Protein AF-A0A6B3RNY1-F1 (afdb_monomer)

Foldseek 3Di:
DDDVVVVVVVVVVVVVVVVVVPPDPDDPVVVVVVPDDPDPDDDDDDVVVVQVVCVVVLNHPVSPPPVVVVVVVVVVVVVVVVVD

Radius of gyration: 22.54 Å; Cα contacts (8 Å, |Δi|>4): 13; chains: 1; bounding box: 48×30×59 Å

Structure (mmCIF, N/CA/C/O backbone):
data_AF-A0A6B3RNY1-F1
#
_entry.id   AF-A0A6B3RNY1-F1
#
loop_
_atom_site.group_PDB
_atom_site.id
_atom_site.type_symbol
_atom_site.label_atom_id
_atom_site.label_alt_id
_atom_site.label_comp_id
_atom_site.label_asym_id
_atom_site.label_entity_id
_atom_site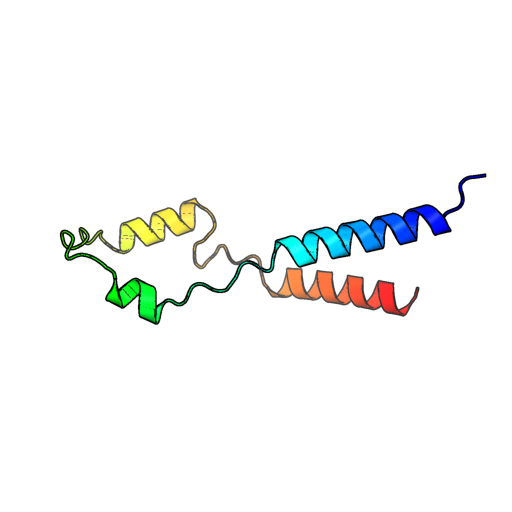.label_seq_id
_atom_site.pdbx_PDB_ins_code
_atom_site.Cartn_x
_atom_site.Cartn_y
_atom_site.Cartn_z
_atom_site.occupancy
_atom_site.B_iso_or_equiv
_atom_site.auth_seq_id
_atom_site.auth_comp_id
_atom_site.auth_asym_id
_atom_site.auth_atom_id
_atom_site.pdbx_PDB_model_num
ATOM 1 N N . MET A 1 1 ? 36.733 4.685 -28.920 1.00 42.25 1 MET A N 1
ATOM 2 C CA . MET A 1 1 ? 36.065 3.381 -29.131 1.00 42.25 1 MET A CA 1
ATOM 3 C C . MET A 1 1 ? 35.414 2.945 -27.820 1.00 42.25 1 MET A C 1
ATOM 5 O O . MET A 1 1 ? 36.074 2.349 -26.983 1.00 42.25 1 MET A O 1
ATOM 9 N N . HIS A 1 2 ? 34.145 3.296 -27.588 1.00 48.78 2 HIS A N 1
ATOM 10 C CA . HIS A 1 2 ? 33.394 2.768 -26.444 1.00 48.78 2 HIS A CA 1
ATOM 11 C C . HIS A 1 2 ? 32.864 1.384 -26.816 1.00 48.78 2 HIS A C 1
ATOM 13 O O . HIS A 1 2 ? 32.033 1.270 -27.710 1.00 48.78 2 HIS A O 1
ATOM 19 N N . HIS A 1 3 ? 33.366 0.327 -26.173 1.00 48.56 3 HIS A N 1
ATOM 20 C CA . HIS A 1 3 ? 32.875 -1.032 -26.392 1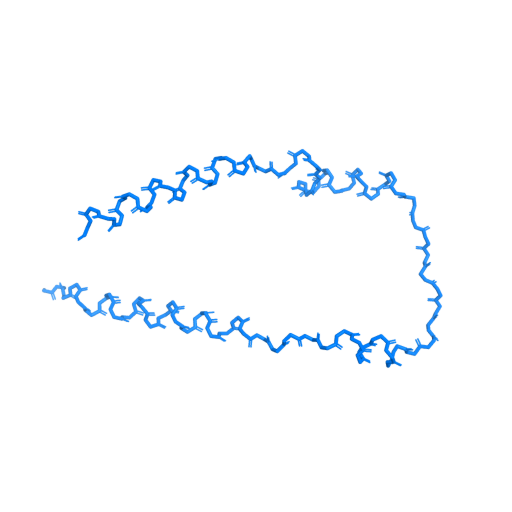.00 48.56 3 HIS A CA 1
ATOM 21 C C . HIS A 1 3 ? 31.544 -1.243 -25.638 1.00 48.56 3 HIS A C 1
ATOM 23 O O . HIS A 1 3 ? 31.559 -1.417 -24.417 1.00 48.56 3 HIS A O 1
ATOM 29 N N . PRO A 1 4 ? 30.383 -1.308 -26.324 1.00 57.25 4 PRO A N 1
ATOM 30 C CA . PRO A 1 4 ? 29.065 -1.423 -25.680 1.00 57.25 4 PRO A CA 1
ATOM 31 C C . PRO A 1 4 ? 28.866 -2.762 -24.949 1.00 57.25 4 PRO A C 1
ATOM 33 O O . PRO A 1 4 ? 27.958 -2.922 -24.136 1.00 57.25 4 PRO A O 1
ATOM 36 N N . ARG A 1 5 ? 29.733 -3.743 -25.222 1.00 57.22 5 ARG A N 1
ATOM 37 C CA . ARG A 1 5 ? 29.674 -5.093 -24.651 1.00 57.22 5 ARG A CA 1
ATOM 38 C C . ARG A 1 5 ? 30.148 -5.149 -23.194 1.00 57.22 5 ARG A C 1
ATOM 40 O O . ARG A 1 5 ? 29.641 -5.979 -22.445 1.00 57.22 5 ARG A O 1
ATOM 47 N N . LEU A 1 6 ? 31.061 -4.261 -22.780 1.00 59.00 6 LEU A N 1
ATOM 48 C CA . LEU A 1 6 ? 31.521 -4.188 -21.385 1.00 59.00 6 LEU A CA 1
ATOM 49 C C . LEU A 1 6 ? 30.433 -3.598 -20.473 1.00 59.00 6 LEU A C 1
ATOM 51 O O . LEU A 1 6 ? 30.163 -4.130 -19.399 1.00 59.00 6 LEU A O 1
ATOM 55 N N . SER A 1 7 ? 29.746 -2.560 -20.958 1.00 63.06 7 SER A N 1
ATOM 56 C CA . SER A 1 7 ? 28.645 -1.892 -20.253 1.00 63.06 7 SER A CA 1
ATOM 57 C C . SER A 1 7 ? 27.465 -2.835 -19.980 1.00 63.06 7 SER A C 1
ATOM 59 O O . SER A 1 7 ? 26.941 -2.858 -18.868 1.00 63.06 7 SER A O 1
ATOM 61 N N . ARG A 1 8 ? 27.101 -3.696 -20.945 1.00 70.25 8 ARG A N 1
ATOM 62 C CA . ARG A 1 8 ? 26.015 -4.679 -20.770 1.00 70.25 8 ARG A CA 1
ATOM 63 C C . ARG A 1 8 ? 26.328 -5.744 -19.714 1.00 70.25 8 ARG A C 1
ATOM 65 O O . ARG A 1 8 ? 25.442 -6.110 -18.949 1.00 70.25 8 ARG A O 1
ATOM 72 N N . ARG A 1 9 ? 27.575 -6.227 -19.645 1.00 76.44 9 ARG A N 1
ATOM 73 C CA . ARG A 1 9 ? 27.993 -7.227 -18.642 1.00 76.44 9 ARG A CA 1
ATOM 74 C C . ARG A 1 9 ? 28.027 -6.641 -17.230 1.00 76.44 9 ARG A C 1
ATOM 76 O O . ARG A 1 9 ? 27.555 -7.293 -16.305 1.00 76.44 9 ARG A O 1
ATOM 83 N N . MET A 1 10 ? 28.507 -5.404 -17.079 1.00 77.00 10 MET A N 1
ATOM 84 C CA . MET A 1 10 ? 28.448 -4.693 -15.795 1.00 77.00 10 MET A CA 1
ATOM 85 C C . MET A 1 10 ? 27.010 -4.414 -15.350 1.00 77.00 10 MET A C 1
ATOM 87 O O . MET A 1 10 ? 26.698 -4.614 -14.181 1.00 77.00 10 MET A O 1
ATOM 91 N N . ALA A 1 11 ? 26.125 -4.009 -16.266 1.00 78.94 11 ALA A N 1
ATOM 92 C CA . ALA A 1 11 ? 24.717 -3.783 -15.944 1.00 78.94 11 ALA A CA 1
ATOM 93 C C . ALA A 1 11 ? 24.024 -5.071 -15.467 1.00 78.94 11 ALA A C 1
ATOM 95 O O . ALA A 1 11 ? 23.312 -5.051 -14.466 1.00 78.94 11 ALA A O 1
ATOM 96 N N . LEU A 1 12 ? 24.286 -6.204 -16.130 1.00 80.56 12 LEU A N 1
ATOM 97 C CA . LEU A 1 12 ? 23.742 -7.500 -15.721 1.00 80.56 12 LEU A CA 1
ATOM 98 C C . LEU A 1 12 ? 24.243 -7.911 -14.326 1.00 80.56 12 LEU A C 1
ATOM 100 O O . LEU A 1 12 ? 23.447 -8.322 -13.486 1.00 80.56 12 LEU A O 1
ATOM 104 N N . ALA A 1 13 ? 25.546 -7.753 -14.067 1.00 81.81 13 ALA A N 1
ATOM 105 C CA . ALA A 1 13 ? 26.151 -8.064 -12.774 1.00 81.81 13 ALA A CA 1
ATOM 106 C C . ALA A 1 13 ? 25.596 -7.181 -11.643 1.00 81.81 13 ALA A C 1
ATOM 108 O O . ALA A 1 13 ? 25.309 -7.685 -10.560 1.00 81.81 13 ALA A O 1
ATOM 109 N N . ALA A 1 14 ? 25.373 -5.889 -11.906 1.00 80.19 14 ALA A N 1
ATOM 110 C CA . ALA A 1 14 ? 24.752 -4.977 -10.949 1.00 80.19 14 ALA A CA 1
ATOM 111 C C . ALA A 1 14 ? 23.299 -5.377 -10.628 1.00 80.19 14 ALA A C 1
ATOM 113 O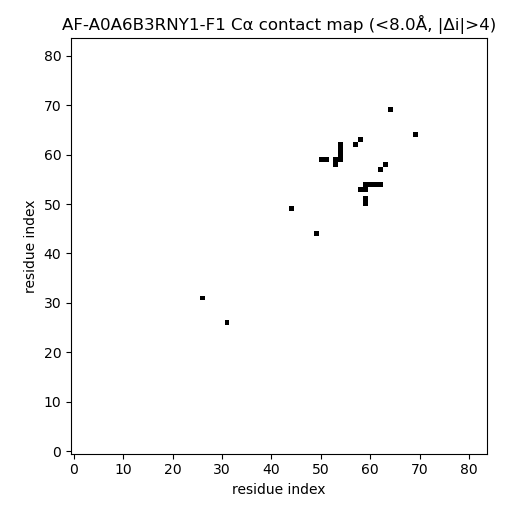 O . ALA A 1 14 ? 22.912 -5.408 -9.462 1.00 80.19 14 ALA A O 1
ATOM 114 N N . CYS A 1 15 ? 22.505 -5.752 -11.638 1.00 78.31 15 CYS A N 1
ATOM 115 C CA . CYS A 1 15 ? 21.137 -6.232 -11.426 1.00 78.31 15 CYS A CA 1
ATOM 116 C C . CYS A 1 15 ? 21.087 -7.551 -10.638 1.00 78.31 15 CYS A C 1
ATOM 118 O O . CYS A 1 15 ? 20.238 -7.703 -9.762 1.00 78.31 15 CYS A O 1
ATOM 120 N N . LEU A 1 16 ? 22.001 -8.486 -10.917 1.00 77.62 16 LEU A N 1
ATOM 121 C CA . LEU A 1 16 ? 22.120 -9.746 -10.175 1.00 77.62 16 LEU A CA 1
ATOM 122 C C . LEU A 1 16 ? 22.518 -9.507 -8.712 1.00 77.62 16 LEU A C 1
ATOM 124 O O . LEU A 1 16 ? 21.902 -10.087 -7.821 1.00 77.62 16 LEU A O 1
ATOM 128 N N . GLY A 1 17 ? 23.480 -8.615 -8.459 1.00 76.81 17 GLY A N 1
ATOM 129 C CA . GLY A 1 17 ? 23.890 -8.244 -7.101 1.00 76.81 17 GLY A CA 1
ATOM 130 C C . GLY A 1 17 ? 22.743 -7.660 -6.269 1.00 76.81 17 GLY A C 1
ATOM 131 O O . GLY A 1 17 ? 22.553 -8.066 -5.125 1.00 76.81 17 GLY A O 1
ATOM 132 N N . LEU A 1 18 ? 21.927 -6.781 -6.862 1.00 73.38 18 LEU A N 1
ATOM 133 C CA . LEU A 1 18 ? 20.745 -6.203 -6.207 1.00 73.38 18 LEU A CA 1
ATOM 134 C C . LEU A 1 18 ? 19.635 -7.237 -5.947 1.00 73.38 18 LEU A C 1
ATOM 136 O O . LEU A 1 18 ? 18.944 -7.158 -4.934 1.00 73.38 18 LEU A O 1
ATOM 140 N N . GLY A 1 19 ? 19.459 -8.212 -6.845 1.00 70.38 19 GLY A N 1
ATOM 141 C CA . GLY A 1 19 ? 18.493 -9.298 -6.653 1.00 70.38 19 GLY A CA 1
ATOM 142 C C . GLY A 1 19 ? 18.875 -10.232 -5.503 1.00 70.38 19 GLY A C 1
ATOM 143 O O . GLY A 1 19 ? 18.014 -10.649 -4.733 1.00 70.38 19 GLY A O 1
ATOM 144 N N . LEU A 1 20 ? 20.171 -10.510 -5.344 1.00 67.56 20 LEU A N 1
ATOM 145 C CA . LEU A 1 20 ? 20.691 -11.383 -4.288 1.00 67.56 20 LEU A CA 1
ATOM 146 C C . LEU A 1 20 ? 20.625 -10.737 -2.895 1.00 67.56 20 LEU A C 1
ATOM 148 O O . LEU A 1 20 ? 20.356 -11.442 -1.926 1.00 67.56 20 LEU A O 1
ATOM 152 N N . SER A 1 21 ? 20.783 -9.412 -2.777 1.00 63.38 21 SER A N 1
ATOM 153 C CA . SER A 1 21 ? 20.619 -8.714 -1.489 1.00 63.38 21 SER A CA 1
ATOM 154 C C . SER A 1 21 ? 19.165 -8.638 -1.006 1.00 63.38 21 SER A C 1
ATOM 156 O O . SER A 1 21 ? 18.926 -8.307 0.151 1.00 63.38 21 SER A O 1
ATOM 158 N N . GLY A 1 22 ? 18.192 -8.922 -1.878 1.00 62.69 22 GLY A N 1
ATOM 159 C CA . GLY A 1 22 ? 16.770 -8.970 -1.526 1.00 62.69 22 GLY A CA 1
ATOM 160 C C . GLY A 1 22 ? 16.325 -10.294 -0.899 1.00 62.69 22 GLY A C 1
ATOM 161 O O . GLY A 1 22 ? 15.248 -10.355 -0.309 1.00 62.69 22 GLY A O 1
ATOM 162 N N . CYS A 1 23 ? 17.144 -11.346 -0.987 1.00 66.88 23 CYS A N 1
ATOM 163 C CA . CYS A 1 23 ? 16.869 -12.637 -0.363 1.00 66.88 23 CYS A CA 1
ATOM 164 C C . CYS A 1 23 ? 17.246 -12.601 1.124 1.00 66.88 23 CYS A C 1
ATOM 166 O O . CYS A 1 23 ? 18.161 -13.294 1.567 1.00 66.88 23 CYS A O 1
ATOM 168 N N . ALA A 1 24 ? 16.546 -11.780 1.906 1.00 71.69 24 ALA A N 1
ATOM 169 C CA . ALA A 1 24 ? 16.531 -11.968 3.348 1.00 71.69 24 ALA A CA 1
ATOM 170 C C . ALA A 1 24 ? 15.820 -13.299 3.661 1.00 71.69 24 ALA A C 1
ATOM 172 O O . ALA A 1 24 ? 14.841 -13.635 2.983 1.00 71.69 24 ALA A O 1
ATOM 173 N N . PRO A 1 25 ? 16.281 -14.076 4.658 1.00 73.00 25 PRO A N 1
ATOM 174 C CA . PRO A 1 25 ? 15.535 -15.241 5.112 1.00 73.00 25 PRO A CA 1
ATOM 175 C C . PRO A 1 25 ? 14.127 -14.796 5.517 1.00 73.00 25 PRO A C 1
ATOM 177 O O . PRO A 1 25 ? 13.969 -13.852 6.294 1.00 73.00 25 PRO A O 1
ATOM 180 N N . LEU A 1 26 ? 13.107 -15.457 4.959 1.00 70.56 26 LEU A N 1
ATOM 181 C CA . LEU A 1 26 ? 11.720 -15.208 5.337 1.00 70.56 26 LEU A CA 1
ATOM 182 C C . LEU A 1 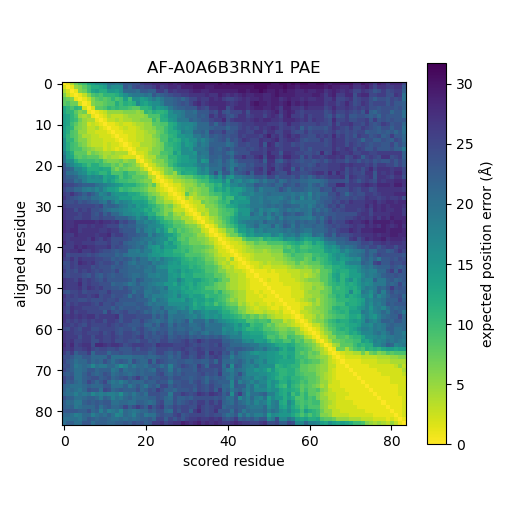26 ? 11.598 -15.481 6.844 1.00 70.56 26 LEU A C 1
ATOM 184 O O . LEU A 1 26 ? 11.952 -16.585 7.272 1.00 70.56 26 LEU A O 1
ATOM 188 N N . PRO A 1 27 ? 11.159 -14.508 7.660 1.00 70.75 27 PRO A N 1
ATOM 189 C CA . PRO A 1 27 ? 11.056 -14.725 9.090 1.00 70.75 27 PRO A CA 1
ATOM 190 C C . PRO A 1 27 ? 10.044 -15.838 9.361 1.00 70.75 27 PRO A C 1
ATOM 192 O O . PRO A 1 27 ? 8.941 -15.849 8.812 1.00 70.75 27 PRO A O 1
ATOM 195 N N . ASP A 1 28 ? 10.423 -16.780 10.219 1.00 79.94 28 ASP A N 1
ATOM 196 C CA . ASP A 1 28 ? 9.503 -17.800 10.700 1.00 79.94 28 ASP A CA 1
ATOM 197 C C . ASP A 1 28 ? 8.522 -17.168 11.697 1.00 79.94 28 ASP A C 1
ATOM 199 O O . ASP A 1 28 ? 8.790 -17.032 12.896 1.00 79.94 28 ASP A O 1
ATOM 203 N N . PHE A 1 29 ? 7.370 -16.755 11.170 1.00 71.81 29 PHE A N 1
ATOM 204 C CA . PHE A 1 29 ? 6.316 -16.114 11.945 1.00 71.81 29 PHE A CA 1
ATOM 205 C C . PHE A 1 29 ? 5.774 -17.015 13.056 1.00 71.81 29 PHE A C 1
ATOM 207 O O . PHE A 1 29 ? 5.428 -16.496 14.115 1.00 71.81 29 PHE A O 1
ATOM 214 N N . ALA A 1 30 ? 5.748 -18.340 12.864 1.00 71.62 30 ALA A N 1
ATOM 215 C CA . ALA A 1 30 ? 5.237 -19.267 13.872 1.00 71.62 30 ALA A CA 1
ATOM 216 C C . ALA A 1 30 ? 6.116 -19.252 15.132 1.00 71.62 30 ALA A C 1
ATOM 218 O O . ALA A 1 30 ? 5.609 -19.263 16.260 1.00 71.62 30 ALA A O 1
ATOM 219 N N . THR A 1 31 ? 7.431 -19.169 14.940 1.00 67.88 31 THR A N 1
ATOM 220 C CA . THR A 1 31 ? 8.407 -19.097 16.031 1.00 67.88 31 THR A CA 1
ATOM 221 C C . THR A 1 31 ? 8.416 -17.715 16.690 1.00 67.88 31 THR A C 1
ATOM 223 O O . THR A 1 31 ? 8.446 -17.628 17.918 1.00 67.88 31 THR A O 1
ATOM 226 N N . ALA A 1 32 ? 8.258 -16.637 15.912 1.00 67.06 32 ALA A N 1
ATOM 227 C CA . ALA A 1 32 ? 8.144 -15.272 16.435 1.00 67.06 32 ALA A CA 1
ATOM 228 C C . ALA A 1 32 ? 6.893 -15.064 17.311 1.00 67.06 32 ALA A C 1
ATOM 230 O O . ALA A 1 32 ? 6.984 -14.466 18.382 1.00 67.06 32 ALA A O 1
ATOM 231 N N . THR A 1 33 ? 5.737 -15.614 16.917 1.00 65.06 33 THR A N 1
ATOM 232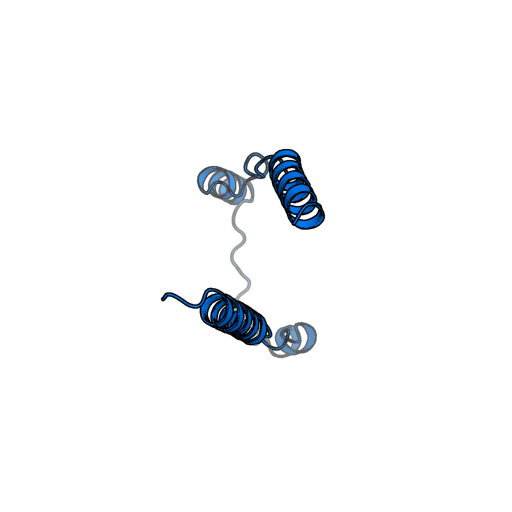 C CA . THR A 1 33 ? 4.511 -15.543 17.733 1.00 65.06 33 THR A CA 1
ATOM 233 C C . THR A 1 33 ? 4.603 -16.336 19.033 1.00 65.06 33 THR A C 1
ATOM 235 O O . THR A 1 33 ? 3.987 -15.952 20.021 1.00 65.06 33 THR A O 1
ATOM 238 N N . ARG A 1 34 ? 5.387 -17.422 19.062 1.00 64.00 34 ARG A N 1
ATOM 239 C CA . ARG A 1 34 ? 5.601 -18.228 20.276 1.00 64.00 34 ARG A CA 1
ATOM 240 C C . ARG A 1 34 ? 6.574 -17.582 21.261 1.00 64.00 34 ARG A C 1
ATOM 242 O O . ARG A 1 34 ? 6.441 -17.797 22.459 1.00 64.00 34 ARG A O 1
ATOM 249 N N . ALA A 1 35 ? 7.541 -16.815 20.759 1.00 62.25 35 ALA A N 1
ATOM 250 C CA . ALA A 1 35 ? 8.528 -16.100 21.566 1.00 62.25 35 ALA A CA 1
ATOM 251 C C . ALA A 1 35 ? 8.044 -14.720 22.047 1.00 62.25 35 ALA A C 1
ATOM 253 O O . ALA A 1 35 ? 8.774 -14.035 22.765 1.00 62.25 35 ALA A O 1
ATOM 254 N N . ALA A 1 36 ? 6.839 -14.295 21.654 1.00 67.06 36 ALA A N 1
ATOM 255 C CA . ALA A 1 36 ? 6.258 -13.043 22.111 1.00 67.06 36 ALA A CA 1
ATOM 256 C C . ALA A 1 36 ? 6.046 -13.100 23.631 1.00 67.06 36 ALA A C 1
ATOM 258 O O . ALA A 1 36 ? 5.180 -13.817 24.133 1.00 67.06 36 ALA A O 1
ATOM 259 N N . ALA A 1 37 ? 6.864 -12.345 24.366 1.00 70.00 37 ALA A N 1
ATOM 260 C CA . ALA A 1 37 ? 6.653 -12.129 25.788 1.00 70.00 37 ALA A CA 1
ATOM 261 C C . ALA A 1 37 ? 5.252 -11.527 26.007 1.00 70.00 37 ALA A C 1
ATOM 263 O O . ALA A 1 37 ? 4.803 -10.738 25.169 1.00 70.00 37 ALA A O 1
ATOM 264 N N . PRO A 1 38 ? 4.559 -11.864 27.109 1.00 74.25 38 PRO A N 1
ATOM 265 C CA . PRO A 1 38 ? 3.283 -11.248 27.442 1.00 74.25 38 PRO A CA 1
ATOM 266 C C . PRO A 1 38 ? 3.498 -9.749 27.685 1.00 74.25 38 PRO A C 1
ATOM 268 O O . PRO A 1 38 ? 3.908 -9.319 28.760 1.00 74.25 38 PRO A O 1
ATOM 271 N N . GLY A 1 39 ? 3.286 -8.960 26.635 1.00 75.69 39 GLY A N 1
ATOM 272 C CA . GLY A 1 39 ? 3.256 -7.508 26.674 1.00 75.69 39 GLY A CA 1
ATOM 273 C C . GLY A 1 39 ? 1.836 -7.004 26.932 1.00 75.69 39 GLY A C 1
ATOM 274 O O . GLY A 1 39 ? 0.873 -7.765 26.803 1.00 75.69 39 GLY A O 1
ATOM 275 N N . PRO A 1 40 ? 1.679 -5.722 27.293 1.00 82.88 40 PRO A N 1
ATOM 276 C CA . PRO A 1 40 ? 0.360 -5.114 27.383 1.00 82.88 40 PRO A CA 1
ATOM 277 C C . PRO A 1 40 ? -0.371 -5.256 26.044 1.00 82.88 40 PRO A C 1
ATOM 279 O O . PRO A 1 40 ? 0.231 -5.112 24.977 1.00 82.88 40 PRO A O 1
ATOM 282 N N . ALA A 1 41 ? -1.673 -5.543 26.109 1.00 78.94 41 ALA A N 1
ATOM 283 C CA . ALA A 1 41 ? -2.502 -5.602 24.915 1.00 78.94 41 ALA A CA 1
ATOM 284 C C . ALA A 1 41 ? -2.415 -4.263 24.155 1.00 78.94 41 ALA A C 1
ATOM 286 O O . ALA A 1 41 ? -2.414 -3.202 24.790 1.00 78.94 41 ALA A O 1
ATOM 287 N N . PRO A 1 42 ? -2.328 -4.285 22.815 1.00 79.06 42 PRO A N 1
ATOM 288 C CA . PRO A 1 42 ? -2.289 -3.061 22.034 1.00 79.06 42 PRO A CA 1
ATOM 289 C C . PRO A 1 42 ? -3.577 -2.259 22.238 1.00 79.06 42 PRO A C 1
ATOM 291 O O . PRO A 1 42 ? -4.671 -2.818 22.337 1.00 79.06 42 PRO A O 1
ATOM 294 N N . VAL A 1 43 ? -3.445 -0.935 22.278 1.00 86.38 43 VAL A N 1
ATOM 295 C CA . VAL A 1 43 ? -4.598 -0.033 22.342 1.00 86.38 43 VAL A CA 1
ATOM 296 C C . VAL A 1 43 ? -5.329 -0.095 21.004 1.00 86.38 43 VAL A C 1
ATOM 298 O O . VAL A 1 43 ? -4.741 0.176 19.957 1.00 86.38 43 VAL A O 1
ATOM 301 N N . LEU A 1 44 ? -6.610 -0.460 21.036 1.00 83.06 44 LEU A N 1
ATOM 302 C CA . LEU A 1 44 ? -7.453 -0.466 19.845 1.00 83.06 44 LEU A CA 1
ATOM 303 C C . LEU A 1 44 ? -7.751 0.978 19.431 1.00 83.06 44 LEU A C 1
ATOM 305 O O . LEU A 1 44 ? -8.299 1.758 20.209 1.00 83.06 44 LEU A O 1
ATOM 309 N N . VAL A 1 45 ? -7.388 1.326 18.199 1.00 83.81 45 VAL A N 1
ATOM 310 C CA . VAL A 1 45 ? -7.668 2.635 17.596 1.00 83.81 45 VAL A CA 1
ATOM 311 C C . VAL A 1 45 ? -8.896 2.502 16.686 1.00 83.81 45 VAL A C 1
ATOM 313 O O . VAL A 1 45 ? -9.021 1.478 16.007 1.00 83.81 45 VAL A O 1
ATOM 316 N N . PRO A 1 46 ? -9.804 3.497 16.638 1.00 89.06 46 PRO A N 1
ATOM 317 C CA . PRO A 1 46 ? -10.938 3.478 15.719 1.00 89.06 46 PRO A CA 1
ATOM 318 C C . PRO A 1 46 ? -10.501 3.310 14.259 1.00 89.06 46 PRO A C 1
ATOM 320 O O . PRO A 1 46 ? -9.618 4.024 13.778 1.00 89.06 46 PRO A O 1
ATOM 323 N N . ILE A 1 47 ? -11.151 2.384 13.550 1.00 87.56 47 ILE A N 1
ATOM 324 C CA . ILE A 1 47 ? -10.825 2.043 12.156 1.00 87.56 47 ILE A CA 1
ATOM 325 C C . ILE A 1 47 ? -10.985 3.251 11.228 1.00 87.56 47 ILE A C 1
ATOM 327 O O . ILE A 1 47 ? -10.161 3.437 10.337 1.00 87.56 47 ILE A O 1
ATOM 331 N N . ASP A 1 48 ? -11.977 4.109 11.466 1.00 88.00 48 ASP A N 1
ATOM 332 C CA . ASP A 1 48 ? -12.259 5.256 10.595 1.00 88.00 48 ASP A CA 1
ATOM 333 C C . ASP A 1 48 ? -11.067 6.220 10.488 1.00 88.00 48 ASP A C 1
ATOM 335 O O . ASP A 1 48 ? -10.747 6.706 9.404 1.00 88.00 48 ASP A O 1
ATOM 339 N N . GLY A 1 49 ? -10.348 6.439 11.595 1.00 83.81 49 GLY A N 1
ATOM 340 C CA . GLY A 1 49 ? -9.139 7.266 11.601 1.00 83.81 49 GLY A CA 1
ATOM 341 C C . GLY A 1 49 ? -7.989 6.634 10.814 1.00 83.81 49 GLY A C 1
ATOM 342 O O . GLY A 1 49 ? -7.264 7.332 10.105 1.00 83.81 49 GLY A O 1
ATOM 343 N N . LEU A 1 50 ? -7.854 5.306 10.886 1.00 82.38 50 LEU A N 1
ATOM 344 C CA . LEU A 1 50 ? -6.844 4.561 10.131 1.00 82.38 50 LEU A CA 1
ATOM 345 C C . LEU A 1 50 ? -7.124 4.602 8.624 1.00 82.38 50 LEU A C 1
ATOM 347 O O . LEU A 1 50 ? -6.194 4.764 7.836 1.00 82.38 50 LEU A O 1
ATOM 351 N N . LEU A 1 51 ? -8.394 4.497 8.223 1.00 84.19 51 LEU A N 1
ATOM 352 C CA . LEU A 1 51 ? -8.803 4.579 6.819 1.00 84.19 51 LEU A CA 1
ATOM 353 C C . LEU A 1 51 ? -8.571 5.983 6.250 1.00 84.19 51 LEU A C 1
ATOM 355 O O . LEU A 1 51 ? -7.938 6.115 5.205 1.00 84.19 51 LEU A O 1
ATOM 359 N N . ALA A 1 52 ? -8.968 7.027 6.983 1.00 83.12 52 ALA A N 1
ATOM 360 C CA . ALA A 1 52 ? -8.728 8.410 6.573 1.00 83.12 52 ALA A CA 1
ATOM 361 C C . ALA A 1 52 ? -7.227 8.724 6.420 1.00 83.12 52 ALA A C 1
ATOM 363 O O . ALA A 1 52 ? -6.816 9.413 5.485 1.00 83.12 52 ALA A O 1
ATOM 364 N N . GLN A 1 53 ? -6.385 8.188 7.310 1.00 82.94 53 GLN A N 1
ATOM 365 C CA . GLN A 1 53 ? -4.935 8.341 7.212 1.00 82.94 53 GLN A CA 1
ATOM 366 C C . GLN A 1 53 ? -4.344 7.557 6.030 1.00 82.94 53 GLN A C 1
ATOM 368 O O . GLN A 1 53 ? -3.435 8.054 5.364 1.00 82.94 53 GLN A O 1
ATOM 373 N N . ALA A 1 54 ? -4.855 6.357 5.743 1.00 81.81 54 ALA A N 1
ATOM 374 C CA . ALA A 1 54 ? -4.443 5.581 4.577 1.00 81.81 54 ALA A CA 1
ATOM 375 C C . ALA A 1 54 ? -4.774 6.313 3.267 1.00 81.81 54 ALA A C 1
ATOM 377 O O . ALA A 1 54 ? -3.922 6.383 2.377 1.00 81.81 54 ALA A O 1
ATOM 378 N N . ASP A 1 55 ? -5.961 6.915 3.171 1.00 81.00 55 ASP A N 1
ATOM 379 C CA . ASP A 1 55 ? -6.352 7.750 2.034 1.00 81.00 55 ASP A CA 1
ATOM 380 C C . ASP A 1 55 ? -5.438 8.981 1.899 1.00 81.00 55 ASP A C 1
ATOM 382 O O . ASP A 1 55 ? -4.925 9.245 0.811 1.00 81.00 55 ASP A O 1
ATOM 386 N N . ALA A 1 56 ? -5.144 9.684 3.002 1.00 80.88 56 ALA A N 1
ATOM 387 C CA . ALA A 1 56 ? -4.256 10.852 3.003 1.00 80.88 56 ALA A CA 1
ATOM 388 C C . ALA A 1 56 ? -2.812 10.527 2.576 1.00 80.88 56 ALA A C 1
ATOM 390 O O . ALA A 1 56 ? -2.152 11.343 1.934 1.00 80.88 56 ALA A O 1
ATOM 391 N N . LEU A 1 57 ? -2.320 9.331 2.912 1.00 81.00 57 LEU A N 1
ATOM 392 C CA . LEU A 1 57 ? -0.995 8.844 2.516 1.00 81.00 57 LEU A CA 1
ATOM 393 C C . LEU A 1 57 ? -0.959 8.265 1.095 1.00 81.00 57 LEU A C 1
ATOM 395 O O . LEU A 1 57 ? 0.100 7.826 0.652 1.00 81.00 57 LEU A O 1
ATOM 399 N N . GLY A 1 58 ? -2.089 8.234 0.382 1.00 70.25 58 GLY A N 1
ATOM 400 C CA . GLY A 1 58 ? -2.154 7.628 -0.945 1.00 70.25 58 GLY A CA 1
ATOM 401 C C . GLY A 1 58 ? -1.944 6.110 -0.917 1.00 70.25 58 GLY A C 1
ATOM 402 O O . GLY A 1 58 ? -1.450 5.542 -1.884 1.00 70.25 58 GLY A O 1
ATOM 403 N N . ASN A 1 59 ? -2.325 5.454 0.181 1.00 69.75 59 ASN A N 1
ATOM 404 C CA . ASN A 1 59 ? -2.347 3.993 0.323 1.00 69.75 59 ASN A CA 1
ATOM 405 C C . ASN A 1 59 ? -3.773 3.445 0.504 1.00 69.75 59 ASN A C 1
ATOM 407 O O . ASN A 1 59 ? -3.956 2.247 0.712 1.00 69.75 59 ASN A O 1
ATOM 411 N N . GLY A 1 60 ? -4.777 4.320 0.476 1.00 66.69 60 GLY A N 1
ATOM 412 C CA . GLY A 1 60 ? -6.177 3.953 0.608 1.00 66.69 60 GLY A CA 1
ATOM 413 C C . GLY A 1 60 ? -6.736 3.252 -0.630 1.00 66.69 60 GLY A C 1
ATOM 414 O O . GLY A 1 60 ? -6.064 3.116 -1.654 1.00 66.69 60 GLY A O 1
ATOM 415 N N . ALA A 1 61 ? -7.989 2.806 -0.556 1.00 64.31 61 ALA A N 1
ATOM 416 C CA . ALA A 1 61 ? -8.619 1.999 -1.608 1.00 64.31 61 ALA A CA 1
ATOM 417 C C . ALA A 1 61 ? -8.672 2.710 -2.975 1.00 64.31 61 ALA A C 1
ATOM 419 O O . ALA A 1 61 ? -8.646 2.058 -4.016 1.00 64.31 61 ALA A O 1
ATOM 420 N N . ALA A 1 62 ? -8.701 4.045 -2.982 1.00 62.22 62 ALA A N 1
ATOM 421 C CA . ALA A 1 62 ? -8.646 4.855 -4.198 1.00 62.22 62 ALA A CA 1
ATOM 422 C C . ALA A 1 62 ? -7.223 5.022 -4.765 1.00 62.22 62 ALA A C 1
ATOM 424 O O . ALA A 1 62 ? -7.055 5.430 -5.913 1.00 62.22 62 ALA A O 1
ATOM 425 N N . ALA A 1 63 ? -6.194 4.720 -3.973 1.00 62.69 63 ALA A N 1
ATOM 426 C CA . ALA A 1 63 ? -4.803 5.000 -4.294 1.00 62.69 63 ALA A CA 1
ATOM 427 C C . ALA A 1 63 ? -4.054 3.823 -4.933 1.00 62.69 63 ALA A C 1
ATOM 429 O O . ALA A 1 63 ? -2.887 3.947 -5.314 1.00 62.69 63 ALA A O 1
ATOM 430 N N . THR A 1 64 ? -4.735 2.696 -5.160 1.00 62.41 64 THR A N 1
ATOM 431 C CA . THR A 1 64 ? -4.306 1.765 -6.202 1.00 62.41 64 THR A CA 1
ATOM 432 C C . THR A 1 64 ? -4.346 2.498 -7.538 1.00 62.41 64 THR A C 1
ATOM 434 O O . THR A 1 64 ? -5.384 2.549 -8.197 1.00 62.41 64 THR A O 1
ATOM 437 N N . ALA A 1 65 ? -3.203 3.058 -7.952 1.00 59.31 65 ALA A N 1
ATOM 438 C CA . ALA A 1 65 ? -2.974 3.439 -9.338 1.00 59.31 65 ALA A CA 1
ATOM 439 C C . ALA A 1 65 ? -3.506 2.304 -10.221 1.00 59.31 65 ALA A C 1
ATOM 441 O O . ALA A 1 65 ? -3.260 1.134 -9.893 1.00 59.31 65 ALA A O 1
ATO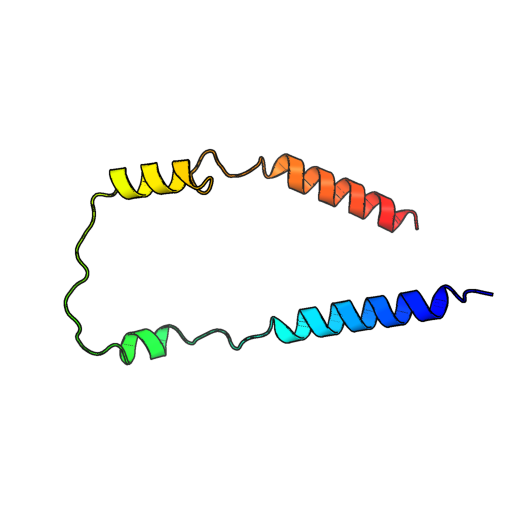M 442 N N . PRO A 1 66 ? -4.269 2.610 -11.283 1.00 70.81 66 PRO A N 1
ATOM 443 C CA . PRO A 1 66 ? -5.045 1.598 -11.970 1.00 70.81 66 PRO A CA 1
ATOM 444 C C . PRO A 1 66 ? -4.088 0.502 -12.431 1.00 70.81 66 PRO A C 1
ATOM 446 O O . PRO A 1 66 ? -3.179 0.737 -13.227 1.00 70.81 66 PRO A O 1
ATOM 449 N N . VAL A 1 67 ? -4.254 -0.700 -11.869 1.00 69.50 67 VAL A N 1
ATOM 450 C CA . VAL A 1 67 ? -3.405 -1.874 -12.138 1.00 69.50 67 VAL A CA 1
ATOM 451 C C . VAL A 1 67 ? -3.283 -2.106 -13.648 1.00 69.50 67 VAL A C 1
ATOM 453 O O . VAL A 1 67 ? -2.250 -2.565 -14.137 1.00 69.50 67 VAL A O 1
ATOM 456 N N . THR A 1 68 ? -4.310 -1.699 -14.393 1.00 75.06 68 THR A N 1
ATOM 457 C CA . THR A 1 68 ? -4.368 -1.663 -15.852 1.00 75.06 68 THR A CA 1
ATOM 458 C C . THR A 1 68 ? -3.274 -0.798 -16.484 1.00 7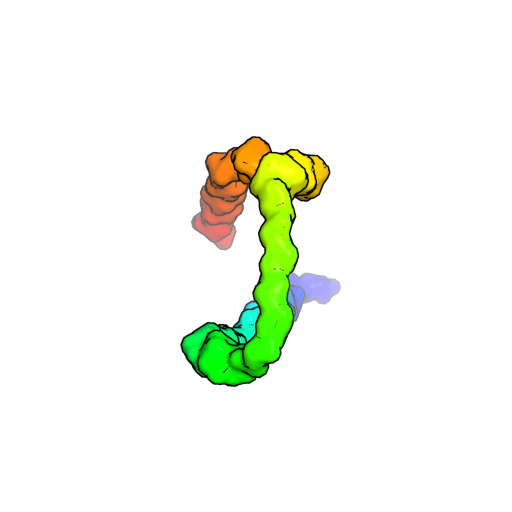5.06 68 THR A C 1
ATOM 460 O O . THR A 1 68 ? -2.575 -1.299 -17.358 1.00 75.06 68 THR A O 1
ATOM 463 N N . ALA A 1 69 ? -3.023 0.424 -16.006 1.00 75.19 69 ALA A N 1
ATOM 464 C CA . ALA A 1 69 ? -1.975 1.301 -16.539 1.00 75.19 69 ALA A CA 1
ATOM 465 C C . ALA A 1 69 ? -0.572 0.702 -16.341 1.00 75.19 69 ALA A C 1
ATOM 467 O O . ALA A 1 69 ? 0.266 0.719 -17.245 1.00 75.19 69 ALA A O 1
ATOM 468 N N . ARG A 1 70 ? -0.323 0.087 -15.177 1.00 76.31 70 ARG A N 1
ATOM 469 C CA . ARG A 1 70 ? 0.937 -0.629 -14.921 1.00 76.31 70 ARG A CA 1
ATOM 470 C C . ARG A 1 70 ? 1.064 -1.872 -15.805 1.00 76.31 70 ARG A C 1
ATOM 472 O O . ARG A 1 70 ? 2.141 -2.134 -16.340 1.00 76.31 70 ARG A O 1
ATOM 479 N N . ALA A 1 71 ? -0.020 -2.625 -15.983 1.00 87.00 71 ALA A N 1
ATOM 480 C CA . ALA A 1 71 ? -0.046 -3.794 -16.856 1.00 87.00 71 ALA A CA 1
ATOM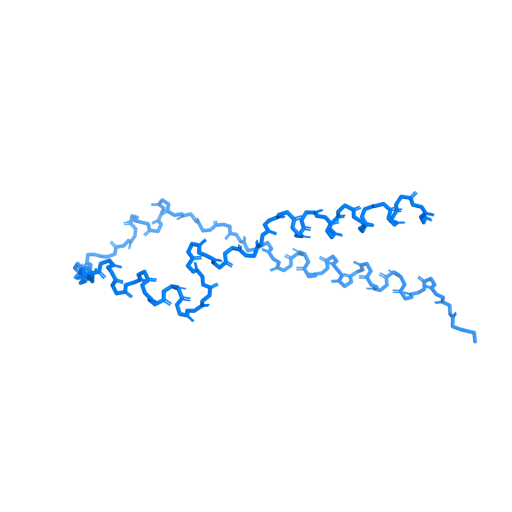 481 C C . ALA A 1 71 ? 0.207 -3.421 -18.327 1.00 87.00 71 ALA A C 1
ATOM 483 O O . ALA A 1 71 ? 0.971 -4.106 -19.005 1.00 87.00 71 ALA A O 1
ATOM 484 N N . GLU A 1 72 ? -0.369 -2.324 -18.817 1.00 88.88 72 GLU A N 1
ATOM 485 C CA . GLU A 1 72 ? -0.133 -1.798 -20.167 1.00 88.88 72 GLU A CA 1
ATOM 486 C C . GLU A 1 72 ? 1.325 -1.391 -20.374 1.00 88.88 72 GLU A C 1
ATOM 488 O O . GLU A 1 72 ? 1.945 -1.790 -21.361 1.00 88.88 72 GLU A O 1
ATOM 493 N N . GLN A 1 73 ? 1.914 -0.690 -19.405 1.00 86.50 73 GLN A N 1
ATOM 494 C CA . GLN A 1 73 ? 3.317 -0.289 -19.469 1.00 86.50 73 GLN A CA 1
ATOM 495 C C . GLN A 1 73 ? 4.264 -1.505 -19.495 1.00 86.50 73 GLN A C 1
ATOM 497 O O . GLN A 1 73 ? 5.256 -1.517 -20.230 1.00 86.50 73 GLN A O 1
ATOM 502 N N . LEU A 1 74 ? 3.940 -2.562 -18.740 1.00 93.56 74 LEU A N 1
ATOM 503 C CA . LEU A 1 74 ? 4.683 -3.825 -18.757 1.00 93.56 74 LEU A CA 1
ATOM 504 C C . LEU A 1 74 ? 4.533 -4.569 -20.091 1.00 93.56 74 LEU A C 1
ATOM 506 O O . LEU A 1 74 ? 5.535 -5.053 -20.620 1.00 93.56 74 LEU A O 1
ATOM 510 N N . ARG A 1 75 ? 3.322 -4.625 -20.662 1.00 94.38 75 ARG A N 1
ATOM 511 C CA . ARG A 1 75 ? 3.075 -5.226 -21.986 1.00 94.38 75 ARG A CA 1
ATOM 512 C C . ARG A 1 75 ? 3.857 -4.499 -23.078 1.00 94.38 75 ARG A C 1
ATOM 514 O O . ARG A 1 75 ? 4.597 -5.145 -23.814 1.00 94.38 75 ARG A O 1
ATOM 521 N N . ALA A 1 76 ? 3.797 -3.167 -23.108 1.00 93.56 76 ALA A N 1
ATOM 522 C CA . ALA A 1 76 ? 4.540 -2.351 -24.068 1.00 93.56 76 ALA A CA 1
ATOM 523 C C . ALA A 1 76 ? 6.060 -2.578 -23.973 1.00 93.56 76 ALA A C 1
ATOM 525 O O . ALA A 1 76 ? 6.756 -2.672 -24.988 1.00 93.56 76 ALA A O 1
ATOM 526 N N . ARG A 1 77 ? 6.589 -2.724 -22.749 1.00 93.12 77 ARG A N 1
ATOM 527 C CA . ARG A 1 77 ? 8.002 -3.058 -22.530 1.00 93.12 77 ARG A CA 1
ATOM 528 C C . ARG A 1 77 ? 8.346 -4.469 -23.011 1.00 93.12 77 ARG A C 1
ATOM 530 O O . ARG A 1 77 ? 9.397 -4.643 -23.626 1.00 93.12 77 ARG A O 1
ATOM 537 N N . ALA A 1 78 ? 7.493 -5.455 -22.743 1.00 96.94 78 ALA A N 1
ATOM 538 C CA . ALA A 1 78 ? 7.689 -6.826 -23.210 1.00 96.94 78 ALA A CA 1
ATOM 539 C C . ALA A 1 78 ? 7.698 -6.899 -24.745 1.00 96.94 78 ALA A C 1
ATOM 541 O O . ALA A 1 78 ? 8.557 -7.557 -25.324 1.00 96.94 78 ALA A O 1
ATOM 542 N N . ASP A 1 79 ? 6.808 -6.161 -25.405 1.00 96.88 79 ASP A N 1
ATOM 543 C CA . ASP A 1 79 ? 6.759 -6.078 -26.864 1.00 96.88 79 ASP A CA 1
ATOM 544 C C . ASP A 1 79 ? 8.009 -5.436 -27.462 1.00 96.88 79 ASP A C 1
ATOM 546 O O . ASP A 1 79 ? 8.481 -5.876 -28.508 1.00 96.88 79 ASP A O 1
ATOM 550 N N . ARG A 1 80 ? 8.579 -4.425 -26.796 1.00 92.88 80 ARG A N 1
ATOM 551 C CA . ARG A 1 80 ? 9.867 -3.857 -27.207 1.00 92.88 80 ARG A CA 1
ATOM 552 C C . ARG A 1 80 ? 10.989 -4.892 -27.109 1.00 92.88 80 ARG A C 1
ATOM 554 O O . ARG A 1 80 ? 11.727 -5.047 -28.068 1.00 92.88 80 ARG A O 1
ATOM 561 N N . LEU A 1 81 ? 11.063 -5.633 -26.001 1.00 90.12 81 LEU A N 1
ATOM 562 C CA . LEU A 1 81 ? 12.084 -6.668 -25.789 1.00 90.12 81 LEU A CA 1
ATOM 563 C C . LEU A 1 81 ? 11.983 -7.841 -26.770 1.00 90.12 81 LEU A C 1
ATOM 565 O O . LEU A 1 81 ? 13.001 -8.430 -27.092 1.00 90.12 81 LEU A O 1
ATOM 569 N N . ARG A 1 82 ? 10.784 -8.194 -27.251 1.00 93.00 82 ARG A N 1
ATOM 570 C CA . ARG A 1 82 ? 10.617 -9.242 -28.277 1.00 93.00 82 ARG A CA 1
ATOM 571 C C . ARG A 1 82 ? 11.127 -8.828 -29.659 1.00 93.00 82 ARG A C 1
ATOM 573 O O . ARG A 1 82 ? 11.326 -9.693 -30.504 1.00 93.00 82 ARG A O 1
ATOM 580 N N . ARG A 1 83 ? 11.234 -7.521 -29.910 1.00 85.81 83 ARG A 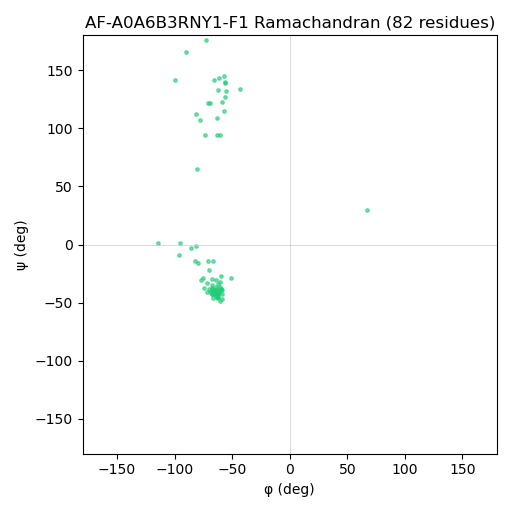N 1
ATOM 581 C CA . ARG A 1 83 ? 11.674 -6.950 -31.192 1.00 85.81 83 ARG A CA 1
ATOM 582 C C . ARG A 1 83 ? 13.163 -6.597 -31.215 1.00 85.81 83 ARG A C 1
ATOM 584 O O . ARG A 1 83 ? 13.660 -6.235 -32.277 1.00 85.81 83 ARG A O 1
ATOM 591 N N . GLU A 1 84 ? 13.831 -6.658 -30.066 1.00 67.81 84 GLU A N 1
ATOM 592 C CA . GLU A 1 84 ? 15.283 -6.487 -29.904 1.00 67.81 84 GLU A CA 1
ATOM 593 C C . GLU A 1 84 ? 15.996 -7.845 -29.933 1.00 67.81 84 GLU A C 1
ATOM 595 O O . GLU A 1 84 ? 17.143 -7.878 -30.436 1.00 67.81 84 GLU A O 1
#

Sequence (84 aa):
MHHPRLSRRMALAACLGLGLSGCAPLPDFATATRAAAPGPAPVLVPIDGLLAQADALGNGAAATAPVTARAEQLRARADRLRRE

pLDDT: mean 75.31, std 11.45, range [42.25, 96.94]

Organism: NCBI:txid2709381

Secondary structure (DSSP, 8-state):
---HHHHHHHHHHHHHHHHHTT-PPPP-HHHHHHS---PPPPPPPPHHHHHHHHHHTT-STT-S--HHHHHHHHHHHHHHHHH-

Solvent-accessible surface area (backbone atoms only — not comparable to full-atom values): 5328 Å² total; per-residue (Å²): 137,87,65,70,69,59,57,53,54,52,51,51,51,52,53,51,53,58,56,59,74,66,66,63,80,79,77,60,60,74,60,53,64,69,67,56,70,96,64,83,79,80,81,87,71,67,62,69,61,54,50,55,49,29,46,75,69,52,68,20,92,84,42,62,67,59,65,63,60,58,51,49,54,50,50,56,50,51,57,51,60,76,75,107

InterPro domains:
  IPR006311 Twin-arginine translocation pathway, signal sequence [PS51318] (1-37)

Mean predicted aligned error: 17.1 Å